Protein AF-A0A7V9EKB0-F1 (afdb_monomer)

Solvent-accessible surface area (backbone atoms only — not comparable to full-atom values): 8886 Å² total; per-residue (Å²): 136,85,85,82,80,80,79,81,80,83,74,38,30,23,26,27,45,39,36,63,69,82,87,76,90,80,77,67,50,48,50,36,41,28,45,65,78,91,72,78,98,65,95,72,82,85,74,74,100,63,87,71,88,62,82,88,76,78,48,73,40,14,54,49,35,38,51,52,52,34,52,56,31,48,76,70,77,28,60,67,48,61,86,46,71,65,58,33,50,54,21,41,53,50,14,50,51,33,47,70,70,65,83,60,72,71,80,67,94,57,50,77,78,76,52,81,96,64,98,35,64,46,65,52,58,40,60,47,94,44,46,71,61,43,50,51,54,58,72,70,49,131

Sequence (142 aa)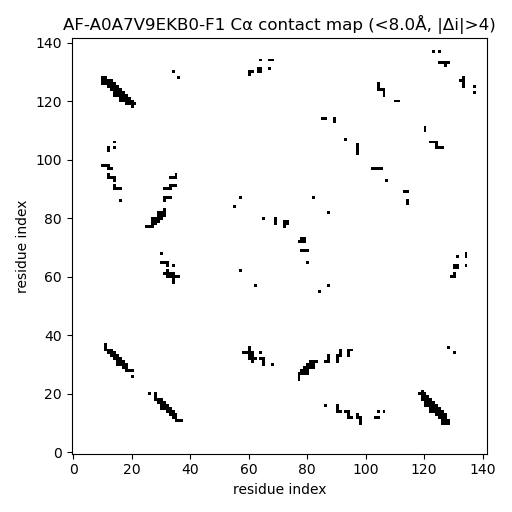:
MPPNRALAR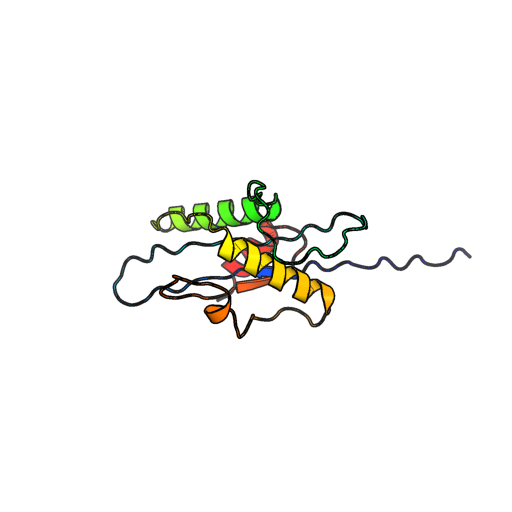TSLAASLVIALGGSGAVSLASVAPAASVGQALGDQRVAPAGRSRGKWHWNTGERCMMRLINRQRARRGLKRLRWDRQLSFVGRKHAKAMAATGRGIWHDPYLYRRVTNWKRIGQNTGAGARCHKLFWTFWRSP

Structure (mmCIF, N/CA/C/O backbone):
data_AF-A0A7V9EKB0-F1
#
_entry.id   AF-A0A7V9EKB0-F1
#
loop_
_atom_site.group_PDB
_atom_site.id
_atom_site.type_symbol
_atom_site.label_atom_id
_atom_site.label_alt_id
_atom_site.label_comp_id
_atom_site.label_asym_id
_atom_site.label_entity_id
_atom_site.label_seq_id
_atom_site.pdbx_PDB_ins_code
_atom_site.Cartn_x
_atom_site.Cartn_y
_atom_site.Cartn_z
_atom_site.occupancy
_atom_site.B_iso_or_equiv
_atom_site.auth_seq_id
_atom_site.auth_comp_id
_atom_site.auth_asym_id
_atom_site.auth_atom_id
_atom_site.pdbx_PDB_model_num
ATOM 1 N N . MET A 1 1 ? 15.567 -14.530 -43.177 1.00 40.78 1 MET A N 1
ATOM 2 C CA . MET A 1 1 ? 15.748 -14.487 -41.708 1.00 40.78 1 MET A CA 1
ATOM 3 C C . MET A 1 1 ? 15.104 -13.214 -41.165 1.00 40.78 1 MET A C 1
ATOM 5 O O . MET A 1 1 ? 15.621 -12.146 -41.464 1.00 40.78 1 MET A O 1
ATOM 9 N N . PRO A 1 2 ? 13.970 -13.268 -40.448 1.00 39.88 2 PRO A N 1
ATOM 10 C CA . PRO A 1 2 ? 13.445 -12.095 -39.749 1.00 39.88 2 PRO A CA 1
ATOM 11 C C . PRO A 1 2 ? 14.095 -11.945 -38.355 1.00 39.88 2 PRO A C 1
ATOM 13 O O . PRO A 1 2 ? 14.385 -12.958 -37.715 1.00 39.88 2 PRO A O 1
ATOM 16 N N . PRO A 1 3 ? 14.327 -10.715 -37.855 1.00 47.62 3 PRO A N 1
ATOM 17 C CA . PRO A 1 3 ? 14.912 -10.506 -36.536 1.00 47.62 3 PRO A CA 1
ATOM 18 C C . PRO A 1 3 ? 13.904 -10.755 -35.403 1.00 47.62 3 PRO A C 1
ATOM 20 O O . PRO A 1 3 ? 12.748 -10.323 -35.440 1.00 47.62 3 PRO A O 1
ATOM 23 N N . ASN A 1 4 ? 14.392 -11.439 -34.368 1.00 42.53 4 ASN A N 1
ATOM 24 C CA . ASN A 1 4 ? 13.692 -11.765 -33.130 1.00 42.53 4 ASN A CA 1
ATOM 25 C C . ASN A 1 4 ? 13.251 -10.500 -32.374 1.00 42.53 4 ASN A C 1
ATOM 27 O O . ASN A 1 4 ? 14.077 -9.720 -31.902 1.00 42.53 4 ASN A O 1
ATOM 31 N N . ARG A 1 5 ? 11.938 -10.329 -32.184 1.00 39.91 5 ARG A N 1
ATOM 32 C CA . ARG A 1 5 ? 11.382 -9.359 -31.232 1.00 39.91 5 ARG A CA 1
ATOM 33 C C . ARG A 1 5 ? 11.465 -9.940 -29.821 1.00 39.91 5 ARG A C 1
ATOM 35 O O . ARG A 1 5 ? 10.689 -10.822 -29.460 1.00 39.91 5 ARG A O 1
ATOM 42 N N . ALA A 1 6 ? 12.394 -9.429 -29.017 1.00 37.41 6 ALA A N 1
ATOM 43 C CA . ALA A 1 6 ? 12.435 -9.686 -27.584 1.00 37.41 6 ALA A CA 1
ATOM 44 C C . ALA A 1 6 ? 11.168 -9.114 -26.919 1.00 37.41 6 ALA A C 1
ATOM 46 O O . ALA A 1 6 ? 10.956 -7.903 -26.869 1.00 37.41 6 ALA A O 1
ATOM 47 N N . LEU A 1 7 ? 10.303 -9.995 -26.412 1.00 38.91 7 LEU A N 1
ATOM 48 C CA . LEU A 1 7 ? 9.164 -9.620 -25.578 1.00 38.91 7 LEU A CA 1
ATOM 49 C C . LEU A 1 7 ? 9.686 -9.166 -24.209 1.00 38.91 7 LEU A C 1
ATOM 51 O O . LEU A 1 7 ? 9.972 -9.986 -23.336 1.00 38.91 7 LEU A O 1
ATOM 55 N N . ALA A 1 8 ? 9.797 -7.852 -24.015 1.00 34.62 8 ALA A N 1
ATOM 56 C CA . ALA A 1 8 ? 10.035 -7.255 -22.708 1.00 34.62 8 ALA A CA 1
ATOM 57 C C . ALA A 1 8 ? 8.861 -7.596 -21.771 1.00 34.62 8 ALA A C 1
ATOM 59 O O . ALA A 1 8 ? 7.774 -7.024 -21.854 1.00 34.62 8 ALA A O 1
ATOM 60 N N . ARG A 1 9 ? 9.068 -8.573 -20.883 1.00 37.00 9 ARG A N 1
ATOM 61 C CA . ARG A 1 9 ? 8.124 -8.927 -19.818 1.00 37.00 9 ARG A CA 1
ATOM 62 C C . ARG A 1 9 ? 8.151 -7.828 -18.758 1.00 37.00 9 ARG A C 1
ATOM 64 O O . ARG A 1 9 ? 9.016 -7.805 -17.888 1.00 37.00 9 ARG A O 1
ATOM 71 N N . THR A 1 10 ? 7.197 -6.908 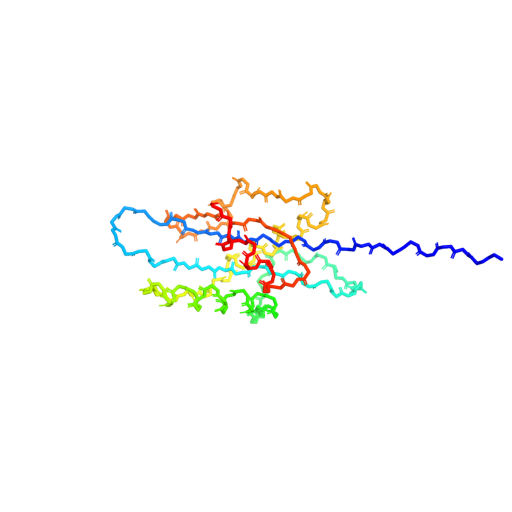-18.834 1.00 36.66 10 THR A N 1
ATOM 72 C CA . THR A 1 10 ? 6.973 -5.875 -17.822 1.00 36.66 10 THR A CA 1
ATOM 73 C C . THR A 1 10 ? 6.395 -6.505 -16.553 1.00 36.66 10 THR A C 1
ATOM 75 O O . THR A 1 10 ? 5.209 -6.819 -16.448 1.00 36.66 10 THR A O 1
ATOM 78 N N . SER A 1 11 ? 7.262 -6.729 -15.569 1.00 35.56 11 SER A N 1
ATOM 79 C CA . SER A 1 11 ? 6.883 -7.222 -14.245 1.00 35.56 11 SER A CA 1
ATOM 80 C C . SER A 1 11 ? 6.310 -6.080 -13.398 1.00 35.56 11 SER A C 1
ATOM 82 O O . SER A 1 11 ? 6.968 -5.070 -13.163 1.00 35.56 11 SER A O 1
ATOM 84 N N . LEU A 1 12 ? 5.063 -6.232 -12.942 1.00 40.97 12 LEU A N 1
ATOM 85 C CA . LEU A 1 12 ? 4.344 -5.240 -12.136 1.00 40.97 12 LEU A CA 1
ATOM 86 C C . LEU A 1 12 ? 4.605 -5.445 -10.643 1.00 40.97 12 LEU A C 1
ATOM 88 O O . LEU A 1 12 ? 4.173 -6.445 -10.074 1.00 40.97 12 LEU A O 1
ATOM 92 N N . ALA A 1 13 ? 5.243 -4.467 -10.006 1.00 33.00 13 ALA A N 1
ATOM 93 C CA . ALA A 1 13 ? 5.448 -4.404 -8.566 1.00 33.00 13 ALA A CA 1
ATOM 94 C C . ALA A 1 13 ? 4.208 -3.804 -7.860 1.00 33.00 13 ALA A C 1
ATOM 96 O O . ALA A 1 13 ? 3.652 -2.794 -8.294 1.00 33.00 13 ALA A O 1
ATOM 97 N N . ALA A 1 14 ? 3.743 -4.435 -6.785 1.00 34.50 14 ALA A N 1
ATOM 98 C CA . ALA A 1 14 ? 2.536 -4.102 -6.032 1.00 34.50 14 ALA A CA 1
ATOM 99 C C . ALA A 1 14 ? 2.799 -4.148 -4.515 1.00 34.50 14 ALA A C 1
ATOM 101 O O . ALA A 1 14 ? 2.735 -5.198 -3.876 1.00 34.50 14 ALA A O 1
ATOM 102 N N . SER A 1 15 ? 3.079 -2.995 -3.913 1.00 27.84 15 SER A N 1
ATOM 103 C CA . SER A 1 15 ? 3.252 -2.877 -2.463 1.00 27.84 15 SER A CA 1
ATOM 104 C C . SER A 1 15 ? 1.909 -2.714 -1.751 1.00 27.84 15 SER A C 1
ATOM 106 O O . SER A 1 15 ? 1.169 -1.775 -2.022 1.00 27.84 15 SER A O 1
ATOM 108 N N . LEU A 1 16 ? 1.598 -3.571 -0.790 1.00 35.75 16 LEU A N 1
ATOM 109 C CA . LEU A 1 16 ? 0.474 -3.440 0.136 1.00 35.75 16 LEU A CA 1
ATOM 110 C C . LEU A 1 16 ? 1.031 -2.974 1.496 1.00 35.75 16 LEU A C 1
ATOM 112 O O . LEU A 1 16 ? 2.014 -3.492 1.984 1.00 35.75 16 LEU A O 1
ATOM 116 N N . VAL A 1 17 ? 0.446 -1.953 2.113 1.00 33.44 17 VAL A N 1
ATOM 117 C CA . VAL A 1 17 ? 0.805 -1.455 3.453 1.00 33.44 17 VAL A CA 1
ATOM 118 C C . VAL A 1 17 ? -0.230 -2.007 4.447 1.00 33.44 17 VAL A C 1
ATOM 120 O O . VAL A 1 17 ? -1.405 -1.669 4.345 1.00 33.44 17 VAL A O 1
ATOM 123 N N . ILE A 1 18 ? 0.167 -2.921 5.338 1.00 32.88 18 ILE A N 1
ATOM 124 C CA . ILE A 1 18 ? -0.634 -3.422 6.468 1.00 32.88 18 ILE A CA 1
ATOM 125 C C . ILE A 1 18 ? -0.568 -2.412 7.619 1.00 32.88 18 ILE A C 1
ATOM 127 O O . ILE A 1 18 ? 0.061 -1.379 7.510 1.00 32.88 18 ILE A O 1
ATOM 131 N N . ALA A 1 19 ? -1.307 -2.585 8.699 1.00 32.97 19 ALA A N 1
ATOM 132 C CA . ALA A 1 19 ? -1.183 -1.724 9.856 1.00 32.97 19 ALA A CA 1
ATOM 133 C C . ALA A 1 19 ? -1.531 -2.485 11.118 1.00 32.97 19 ALA A C 1
ATOM 135 O O . ALA A 1 19 ? -2.703 -2.769 11.346 1.00 32.97 19 ALA A O 1
ATOM 136 N N . LEU A 1 20 ? -0.533 -2.901 11.900 1.00 31.47 20 LEU A N 1
ATOM 137 C CA . LEU A 1 20 ? -0.774 -3.762 13.056 1.00 31.47 20 LEU A CA 1
ATOM 138 C C . LEU A 1 20 ? -0.976 -2.916 14.297 1.00 31.47 20 LEU A C 1
ATOM 140 O O . LEU A 1 20 ? 0.035 -2.650 14.903 1.00 31.47 20 LEU A O 1
ATOM 144 N N . GLY A 1 21 ? -2.224 -2.535 14.647 1.00 27.55 21 GLY A N 1
ATOM 145 C CA . GLY A 1 21 ? -2.771 -1.881 15.882 1.00 27.55 21 GLY A CA 1
ATOM 146 C C . GLY A 1 21 ? -2.750 -2.776 17.140 1.00 27.55 21 GLY A C 1
ATOM 147 O O . GLY A 1 21 ? -3.015 -3.956 16.973 1.00 27.55 21 GLY A O 1
ATOM 148 N N . GLY A 1 22 ? -2.332 -2.314 18.333 1.00 35.44 22 GLY A N 1
ATOM 149 C CA . GLY A 1 22 ? -1.764 -3.160 19.402 1.00 35.44 22 GLY A CA 1
ATOM 150 C C . GLY A 1 22 ? -2.426 -3.032 20.756 1.00 35.44 22 GLY A C 1
ATOM 151 O O . GLY A 1 22 ? -2.812 -1.932 21.131 1.00 35.44 22 GLY A O 1
ATOM 152 N N . SER A 1 23 ? -2.444 -4.188 21.428 1.00 46.28 23 SER A N 1
ATOM 153 C CA . SER A 1 23 ? -2.836 -4.502 22.807 1.00 46.28 23 SER A CA 1
ATOM 154 C C . SER A 1 23 ? -4.341 -4.461 23.097 1.00 46.28 23 SER A C 1
ATOM 156 O O . SER A 1 23 ? -4.960 -3.405 23.124 1.00 46.28 23 SER A O 1
ATOM 158 N N . GLY A 1 24 ? -4.909 -5.652 23.328 1.00 33.12 24 GLY A N 1
ATOM 159 C CA . GLY A 1 24 ? -6.321 -5.891 23.645 1.00 33.12 24 GLY A CA 1
ATOM 160 C C . GLY A 1 24 ? -7.105 -6.429 22.448 1.00 33.12 24 GLY A C 1
ATOM 161 O O . GLY A 1 24 ? -7.157 -5.797 21.398 1.00 33.12 24 GLY A O 1
ATOM 162 N N . ALA A 1 25 ? -7.660 -7.632 22.582 1.00 42.50 25 ALA A N 1
ATOM 163 C CA . ALA A 1 25 ? -8.359 -8.370 21.534 1.00 42.50 25 ALA A CA 1
ATOM 164 C C . ALA A 1 25 ? -9.453 -7.550 20.808 1.00 42.50 25 ALA A C 1
ATOM 166 O O . ALA A 1 25 ? -10.066 -6.656 21.380 1.00 42.50 25 ALA A O 1
ATOM 167 N N . VAL A 1 26 ? -9.722 -7.937 19.551 1.00 33.94 26 VAL A N 1
ATOM 168 C CA . VAL A 1 26 ? -10.665 -7.354 18.561 1.00 33.94 26 VAL A CA 1
ATOM 169 C C . VAL A 1 26 ? -9.991 -6.395 17.561 1.00 33.94 26 VAL A C 1
ATOM 171 O O . VAL A 1 26 ? -10.186 -5.181 17.532 1.00 33.94 26 VAL A O 1
ATOM 174 N N . SER A 1 27 ? -9.198 -6.975 16.651 1.00 28.83 27 SER A N 1
ATOM 175 C CA . SER A 1 27 ? -8.495 -6.247 15.587 1.00 28.83 27 SER A CA 1
ATOM 176 C C . SER A 1 27 ? -9.402 -5.856 14.411 1.00 28.83 27 SER A C 1
ATOM 178 O O . SER A 1 27 ? -9.598 -6.581 13.422 1.00 28.83 27 SER A O 1
ATOM 180 N N . LEU A 1 28 ? -9.879 -4.617 14.452 1.00 32.88 28 LEU A N 1
ATOM 181 C CA . LEU A 1 28 ? -10.360 -3.899 13.277 1.00 32.88 28 LEU A CA 1
ATOM 182 C C . LEU A 1 28 ? -9.140 -3.393 12.491 1.00 32.88 28 LEU A C 1
ATOM 184 O O . LEU A 1 28 ? -8.710 -2.260 12.668 1.00 32.88 28 LEU A O 1
ATOM 188 N N . ALA A 1 29 ? -8.532 -4.235 11.646 1.00 32.03 29 ALA A N 1
ATOM 189 C CA . ALA A 1 29 ? -7.539 -3.745 10.684 1.00 32.03 29 ALA A CA 1
ATOM 190 C C . ALA A 1 29 ? -8.213 -2.757 9.715 1.00 32.03 29 ALA A C 1
ATOM 192 O O . ALA A 1 29 ? -9.419 -2.571 9.783 1.00 32.03 29 ALA A O 1
ATOM 193 N N . SER A 1 30 ? -7.462 -2.117 8.825 1.00 31.00 30 SER A N 1
ATOM 194 C CA . SER A 1 30 ? -7.915 -1.471 7.584 1.00 31.00 30 SER A CA 1
ATOM 195 C C . SER A 1 30 ? -6.819 -1.678 6.536 1.00 31.00 30 SER A C 1
ATOM 197 O O . SER A 1 30 ? -5.653 -1.707 6.905 1.00 31.00 30 SER A O 1
ATOM 199 N N . VAL A 1 31 ? -7.159 -1.947 5.271 1.00 35.00 31 VAL A N 1
ATOM 200 C CA . VAL A 1 31 ? -6.209 -2.333 4.218 1.00 35.00 31 VAL A CA 1
ATOM 201 C C . VAL A 1 31 ? -6.488 -1.453 3.026 1.00 35.00 31 VAL A C 1
ATOM 203 O O . VAL A 1 31 ? -7.585 -1.461 2.477 1.00 35.00 31 VAL A O 1
ATOM 206 N N . ALA A 1 32 ? -5.465 -0.715 2.625 1.00 31.69 32 ALA A N 1
ATOM 207 C CA . ALA A 1 32 ? -5.421 -0.049 1.346 1.00 31.69 32 ALA A CA 1
ATOM 208 C C . ALA A 1 32 ? -4.672 -0.962 0.366 1.00 31.69 32 ALA A C 1
ATOM 210 O O . ALA A 1 32 ? -3.518 -1.318 0.606 1.00 31.69 32 ALA A O 1
ATOM 211 N N . PRO A 1 33 ? -5.291 -1.372 -0.736 1.00 31.14 33 PRO A N 1
ATOM 212 C CA . PRO A 1 33 ? -4.566 -2.000 -1.820 1.00 31.14 33 PRO A CA 1
ATOM 213 C C . PRO A 1 33 ? -3.950 -0.956 -2.748 1.00 31.14 33 PRO A C 1
ATOM 215 O O . PRO A 1 33 ? -4.622 0.006 -3.111 1.00 31.14 33 PRO A O 1
ATOM 218 N N . ALA A 1 34 ? -2.709 -1.192 -3.175 1.00 39.31 34 ALA A N 1
ATOM 219 C CA . ALA A 1 34 ? -2.099 -0.550 -4.333 1.00 39.31 34 ALA A CA 1
ATOM 220 C C . ALA A 1 34 ? -1.824 -1.637 -5.383 1.00 39.31 34 ALA A C 1
ATOM 222 O O . ALA A 1 34 ? -1.057 -2.568 -5.149 1.00 39.31 34 ALA A O 1
ATOM 223 N N . ALA A 1 35 ? -2.490 -1.553 -6.530 1.00 33.44 35 ALA A N 1
ATOM 224 C CA . ALA A 1 35 ? -2.198 -2.372 -7.699 1.00 33.44 35 ALA A CA 1
ATOM 225 C C . ALA A 1 35 ? -1.963 -1.417 -8.864 1.00 33.44 35 ALA A C 1
ATOM 227 O O . ALA A 1 35 ? -2.834 -0.610 -9.176 1.00 33.44 35 ALA A O 1
ATOM 228 N N . SER A 1 36 ? -0.799 -1.482 -9.492 1.00 39.00 36 SER A N 1
ATOM 229 C CA . SER A 1 36 ? -0.513 -0.728 -10.712 1.00 39.00 36 SER A CA 1
ATOM 230 C C . SER A 1 36 ? -0.807 -1.644 -11.897 1.00 39.00 36 SER A C 1
ATOM 232 O O . SER A 1 36 ? -0.198 -2.700 -12.002 1.00 39.00 36 SER A O 1
ATOM 234 N N . VAL A 1 37 ? -1.742 -1.270 -12.771 1.00 35.12 37 VAL A N 1
ATOM 235 C CA . VAL A 1 37 ? -1.840 -1.822 -14.132 1.00 35.12 37 VAL A CA 1
ATOM 236 C C . VAL A 1 37 ? -1.144 -0.809 -15.033 1.00 35.12 37 VAL A C 1
ATOM 238 O O . VAL A 1 37 ? -1.513 0.364 -15.012 1.00 35.12 37 VAL A O 1
ATOM 241 N N . GLY A 1 38 ? -0.109 -1.229 -15.760 1.00 31.72 38 GLY A N 1
ATOM 242 C CA . GLY A 1 38 ? 0.565 -0.374 -16.734 1.00 31.72 38 GLY A CA 1
ATOM 243 C C . GLY A 1 38 ? -0.355 -0.101 -17.922 1.00 31.72 38 GLY A C 1
ATOM 244 O O . GLY A 1 38 ? -0.738 -1.033 -18.622 1.00 31.72 38 GLY A O 1
ATOM 245 N N . GLN A 1 39 ? -0.712 1.164 -18.135 1.00 35.78 39 GLN A N 1
ATOM 246 C CA . GLN A 1 39 ? -1.181 1.667 -19.425 1.00 35.78 39 GLN A CA 1
ATOM 247 C C . GLN A 1 39 ? -0.084 2.536 -20.042 1.00 35.78 39 GLN A C 1
ATOM 249 O O . GLN A 1 39 ? 0.748 3.096 -19.329 1.00 35.78 39 GLN A O 1
ATOM 254 N N . ALA A 1 40 ? -0.081 2.537 -21.371 1.00 34.34 40 ALA A N 1
ATOM 255 C CA . ALA A 1 40 ? 0.941 3.027 -22.278 1.00 34.34 40 ALA A CA 1
ATOM 256 C C . ALA A 1 40 ? 1.473 4.440 -21.984 1.00 34.34 40 ALA A C 1
ATOM 258 O O . ALA A 1 40 ? 0.799 5.283 -21.398 1.00 34.34 40 ALA A O 1
ATOM 259 N N . LEU A 1 41 ? 2.706 4.645 -22.453 1.00 39.22 41 LEU A N 1
ATOM 260 C CA . LEU A 1 41 ? 3.455 5.895 -22.528 1.00 39.22 41 LEU A CA 1
ATOM 261 C C . LEU A 1 41 ? 2.558 7.051 -22.995 1.00 39.22 41 LEU A C 1
ATOM 263 O O . LEU A 1 41 ? 2.252 7.182 -24.174 1.00 39.22 41 LEU A O 1
ATOM 267 N N . GLY A 1 42 ? 2.147 7.876 -22.041 1.00 33.44 42 GLY A N 1
ATOM 268 C CA . GLY A 1 42 ? 1.534 9.172 -22.264 1.00 33.44 42 GLY A CA 1
ATOM 269 C C . GLY A 1 42 ? 2.221 10.159 -21.337 1.00 33.44 42 GLY A C 1
ATOM 270 O O . GLY A 1 42 ? 2.174 10.003 -20.118 1.00 33.44 42 GLY A O 1
ATOM 271 N N . ASP A 1 43 ? 2.913 11.107 -21.953 1.00 35.16 43 ASP A N 1
ATOM 272 C CA . ASP A 1 43 ? 3.614 12.247 -21.378 1.00 35.16 43 ASP A CA 1
ATOM 273 C C . ASP A 1 43 ? 2.891 12.833 -20.144 1.00 35.16 43 ASP A C 1
ATOM 275 O O . ASP A 1 43 ? 1.821 13.432 -20.250 1.00 35.16 43 ASP A O 1
ATOM 279 N N . GLN A 1 44 ? 3.441 12.627 -18.942 1.00 37.91 44 GLN A N 1
ATOM 280 C CA . GLN A 1 44 ? 2.970 13.298 -17.728 1.00 37.91 44 GLN A CA 1
ATOM 281 C C . GLN A 1 44 ? 4.152 13.895 -16.977 1.00 37.91 44 GLN A C 1
ATOM 283 O O . GLN A 1 44 ? 4.799 13.251 -16.148 1.00 37.91 44 GLN A O 1
ATOM 288 N N . ARG A 1 45 ? 4.391 15.175 -17.278 1.00 35.06 45 ARG A N 1
ATOM 289 C CA . ARG A 1 45 ? 5.223 16.097 -16.502 1.00 35.06 45 ARG A CA 1
ATOM 290 C C . ARG A 1 45 ? 4.904 15.969 -15.011 1.00 35.06 45 ARG A C 1
ATOM 292 O O . ARG A 1 45 ? 3.750 16.033 -14.585 1.00 35.06 45 ARG A O 1
ATOM 299 N N . VAL A 1 46 ? 5.954 15.794 -14.217 1.00 42.97 46 VAL A N 1
ATOM 300 C CA . VAL A 1 46 ? 5.897 15.704 -12.757 1.00 42.97 46 VAL A CA 1
ATOM 301 C C . VAL A 1 46 ? 5.508 17.072 -12.195 1.00 42.97 46 VAL A C 1
ATOM 303 O O . VAL A 1 46 ? 6.337 17.972 -12.113 1.00 42.97 46 VAL A O 1
ATOM 306 N N . ALA A 1 47 ? 4.244 17.240 -11.806 1.00 36.81 47 ALA A N 1
ATOM 307 C CA . ALA A 1 47 ? 3.820 18.402 -11.030 1.00 36.81 47 ALA A CA 1
ATOM 308 C C . ALA A 1 47 ? 4.218 18.226 -9.547 1.00 36.81 47 ALA A C 1
ATOM 310 O O . ALA A 1 47 ? 4.080 17.118 -9.007 1.00 36.81 47 ALA A O 1
ATOM 311 N N . PRO A 1 48 ? 4.691 19.289 -8.866 1.00 38.94 48 PRO A N 1
ATOM 312 C CA . PRO A 1 48 ? 4.997 19.248 -7.439 1.00 38.94 48 PRO A CA 1
ATOM 313 C C . PRO A 1 48 ? 3.715 19.021 -6.627 1.00 38.94 48 PRO A C 1
ATOM 315 O O . PRO A 1 48 ? 2.608 19.140 -7.149 1.00 38.94 48 PRO A O 1
ATOM 318 N N . ALA A 1 49 ? 3.865 18.667 -5.347 1.00 50.03 49 ALA A N 1
ATOM 319 C CA . ALA A 1 49 ? 2.792 18.320 -4.411 1.00 50.03 49 ALA A CA 1
ATOM 320 C C . ALA A 1 49 ? 1.843 19.503 -4.094 1.00 50.03 49 ALA A C 1
ATOM 322 O O . ALA A 1 49 ? 1.741 19.966 -2.964 1.00 50.03 49 ALA A O 1
ATOM 323 N N . GLY A 1 50 ? 1.134 19.995 -5.106 1.00 36.53 50 GLY A N 1
ATOM 324 C CA . GLY A 1 50 ? 0.026 20.927 -5.013 1.00 36.53 50 GLY A CA 1
ATOM 325 C C . GLY A 1 50 ? -1.283 20.159 -4.874 1.00 36.53 50 GLY A C 1
ATOM 326 O O . GLY A 1 50 ? -1.486 19.104 -5.476 1.00 36.53 50 GLY A O 1
ATOM 327 N N . ARG A 1 51 ? -2.176 20.682 -4.036 1.00 45.91 51 ARG A N 1
ATOM 328 C CA . ARG A 1 51 ? -3.495 20.125 -3.719 1.00 45.91 51 ARG A CA 1
ATOM 329 C C . ARG A 1 51 ? -4.317 19.919 -4.995 1.00 45.91 51 ARG A C 1
ATOM 331 O O . ARG A 1 51 ? -5.046 20.809 -5.418 1.00 45.91 51 ARG A O 1
ATOM 338 N N . SER A 1 52 ? -4.263 18.725 -5.579 1.00 44.09 52 SER A N 1
ATOM 339 C CA . SER A 1 52 ? -5.276 18.322 -6.550 1.00 44.09 52 SER A CA 1
ATOM 340 C C . SER A 1 52 ? -6.613 18.234 -5.811 1.00 44.09 52 SER A C 1
ATOM 342 O O . SER A 1 52 ? -6.817 17.348 -4.975 1.00 44.09 52 SER A O 1
ATOM 344 N N . ARG A 1 53 ? -7.504 19.188 -6.111 1.00 48.31 53 ARG A N 1
ATOM 345 C CA . ARG A 1 53 ? -8.933 19.202 -5.750 1.00 48.31 53 ARG A CA 1
ATOM 346 C C . ARG A 1 53 ? -9.735 18.114 -6.493 1.00 48.31 53 ARG A C 1
ATOM 348 O O . ARG A 1 53 ? -10.955 18.074 -6.384 1.00 48.31 53 ARG A O 1
ATOM 355 N N . GLY A 1 54 ? -9.074 17.226 -7.241 1.00 59.16 54 GLY A N 1
ATOM 356 C CA . GLY A 1 54 ? -9.702 16.076 -7.883 1.00 59.16 54 GLY A CA 1
ATOM 357 C C . GLY A 1 54 ? -10.105 15.004 -6.867 1.00 59.16 54 GLY A C 1
ATOM 358 O O . GLY A 1 54 ? -9.380 14.726 -5.906 1.00 59.16 54 GLY A O 1
ATOM 359 N N . LYS A 1 55 ? -11.266 14.377 -7.088 1.00 79.00 55 LYS A N 1
ATOM 360 C CA . LYS A 1 55 ? -11.708 13.209 -6.314 1.00 79.00 55 LYS A CA 1
ATOM 361 C C . LYS A 1 55 ? -10.620 12.130 -6.394 1.00 79.00 55 LYS A C 1
ATOM 363 O O . LYS A 1 55 ? -10.073 11.851 -7.457 1.00 79.00 55 LYS A O 1
ATOM 368 N N . TRP A 1 56 ? -10.259 11.531 -5.260 1.00 88.25 56 TRP A N 1
ATOM 369 C CA . TRP A 1 56 ? -9.309 10.423 -5.271 1.00 88.25 56 TRP A CA 1
ATOM 370 C C . TRP A 1 56 ? -9.974 9.190 -5.884 1.00 88.25 56 TRP A C 1
ATOM 372 O O . TRP A 1 56 ? -10.974 8.696 -5.365 1.00 88.25 56 TRP A O 1
ATOM 382 N N . HIS A 1 57 ? -9.406 8.678 -6.973 1.00 91.44 57 HIS A N 1
ATOM 383 C CA . HIS A 1 57 ? -9.921 7.498 -7.657 1.00 91.44 57 HIS A CA 1
ATOM 384 C C . HIS A 1 57 ? -9.026 6.296 -7.388 1.00 91.44 57 HIS A C 1
ATOM 386 O O . HIS A 1 57 ? -7.869 6.284 -7.807 1.00 91.44 57 HIS A O 1
ATOM 392 N N . TRP A 1 58 ? -9.567 5.266 -6.735 1.00 92.94 58 TRP A N 1
ATOM 393 C CA . TRP A 1 58 ? -8.925 3.952 -6.648 1.00 92.94 58 TRP A CA 1
ATOM 394 C C . TRP A 1 58 ? -9.078 3.202 -7.960 1.00 92.94 58 TRP A C 1
ATOM 396 O O . TRP A 1 58 ? -10.180 3.176 -8.501 1.00 92.94 58 TRP A O 1
ATOM 406 N N . ASN A 1 59 ? -8.017 2.585 -8.474 1.00 90.94 59 ASN A N 1
ATOM 407 C CA . ASN A 1 59 ? -8.075 1.878 -9.756 1.00 90.94 59 ASN A CA 1
ATOM 408 C C . ASN A 1 59 ? -8.705 0.475 -9.621 1.00 90.94 59 ASN A C 1
ATOM 410 O O . ASN A 1 59 ? -9.061 0.026 -8.530 1.00 90.94 59 ASN A O 1
ATOM 414 N N . THR A 1 60 ? -8.886 -0.224 -10.741 1.00 92.25 60 THR A N 1
ATOM 415 C CA . THR A 1 60 ? -9.527 -1.551 -10.782 1.00 92.25 60 THR A CA 1
ATOM 416 C C . THR A 1 60 ? -8.804 -2.596 -9.931 1.00 92.25 60 THR A C 1
ATOM 418 O O . THR A 1 60 ? -9.461 -3.349 -9.208 1.00 92.25 60 THR A O 1
ATOM 421 N N . GLY A 1 61 ? -7.472 -2.634 -9.971 1.00 92.19 61 GLY A N 1
ATOM 422 C CA . GLY A 1 61 ? -6.681 -3.586 -9.195 1.00 92.19 61 GLY A CA 1
ATOM 423 C C . GLY A 1 61 ? -6.744 -3.305 -7.692 1.00 92.19 61 GLY A C 1
ATOM 424 O O . GLY A 1 61 ? -6.876 -4.235 -6.896 1.00 92.19 61 GLY A O 1
ATOM 425 N N . GLU A 1 62 ? -6.749 -2.029 -7.307 1.00 94.31 62 GLU A N 1
ATOM 426 C CA . GLU A 1 62 ? -6.958 -1.611 -5.923 1.00 94.31 62 GLU A CA 1
ATOM 427 C C . GLU A 1 62 ? -8.346 -2.048 -5.449 1.00 94.31 62 GLU A C 1
ATOM 429 O O . GLU A 1 62 ? -8.478 -2.816 -4.499 1.00 94.31 62 GLU A O 1
ATOM 434 N N . ARG A 1 63 ? -9.412 -1.669 -6.160 1.00 96.50 63 ARG A N 1
ATOM 435 C CA . ARG A 1 63 ? -10.782 -2.079 -5.802 1.00 96.50 63 ARG A CA 1
ATOM 436 C C . ARG A 1 63 ? -10.925 -3.599 -5.686 1.00 96.50 63 ARG A C 1
ATOM 438 O O . ARG A 1 63 ? -11.561 -4.081 -4.747 1.00 96.50 63 ARG A O 1
ATOM 445 N N . CYS A 1 64 ? -10.298 -4.349 -6.591 1.00 96.31 64 CYS A N 1
ATOM 446 C CA . CYS A 1 64 ? -10.264 -5.808 -6.551 1.00 96.31 64 CYS A CA 1
ATOM 447 C C . CYS A 1 64 ? -9.637 -6.340 -5.253 1.00 96.31 64 CYS A C 1
ATOM 449 O O . CYS A 1 64 ? -10.262 -7.139 -4.554 1.00 96.31 64 CYS A O 1
ATOM 451 N N . MET A 1 65 ? -8.439 -5.874 -4.901 1.00 96.38 65 MET A N 1
ATOM 452 C CA . MET A 1 65 ? -7.747 -6.304 -3.687 1.00 96.38 65 MET A CA 1
ATOM 453 C C . MET A 1 65 ? -8.536 -5.939 -2.417 1.00 96.38 65 MET A C 1
ATOM 455 O O . MET A 1 65 ? -8.747 -6.809 -1.575 1.00 96.38 65 MET A O 1
ATOM 459 N N . MET A 1 66 ? -9.060 -4.710 -2.293 1.00 96.75 66 MET A N 1
ATOM 460 C CA . MET A 1 66 ? -9.844 -4.284 -1.115 1.00 96.75 66 MET A CA 1
ATOM 461 C C . MET A 1 66 ? -11.081 -5.162 -0.947 1.00 96.75 66 MET A C 1
ATOM 463 O O . MET A 1 66 ? -11.421 -5.564 0.165 1.00 96.75 66 MET A O 1
ATOM 467 N N . ARG A 1 67 ? -11.756 -5.490 -2.057 1.00 97.94 67 ARG A N 1
ATOM 468 C CA . ARG A 1 67 ? -12.915 -6.386 -2.056 1.00 97.94 67 ARG A CA 1
ATOM 469 C C . ARG A 1 67 ? -12.552 -7.772 -1.525 1.00 97.94 67 ARG A C 1
ATOM 471 O O . ARG A 1 67 ? -13.293 -8.295 -0.696 1.00 97.94 67 ARG A O 1
ATOM 478 N N . LEU A 1 68 ? -11.448 -8.359 -1.989 1.00 97.62 68 LEU A N 1
ATOM 479 C CA . LEU A 1 68 ? -11.003 -9.694 -1.567 1.00 97.62 68 LEU A CA 1
ATOM 480 C C . LEU A 1 68 ? -10.593 -9.717 -0.094 1.00 97.62 68 LEU A C 1
ATOM 482 O O . LEU A 1 68 ? -11.050 -10.575 0.659 1.00 97.62 68 LEU A O 1
ATOM 486 N N . ILE A 1 69 ? -9.826 -8.718 0.335 1.00 96.88 69 ILE A N 1
ATOM 487 C CA . ILE A 1 69 ? -9.414 -8.559 1.728 1.00 96.88 69 ILE A CA 1
ATOM 488 C C . ILE A 1 69 ? -10.633 -8.412 2.638 1.00 96.88 69 ILE A C 1
ATOM 490 O O . ILE A 1 69 ? -10.772 -9.146 3.613 1.00 96.88 69 ILE A O 1
ATOM 494 N N . ASN A 1 70 ? -11.557 -7.509 2.303 1.00 98.12 70 ASN A N 1
ATOM 495 C CA . ASN A 1 70 ? -12.767 -7.300 3.092 1.00 98.12 70 ASN A CA 1
ATOM 496 C C . ASN A 1 70 ? -13.682 -8.519 3.121 1.00 98.12 70 ASN A C 1
ATOM 498 O O . ASN A 1 70 ? -14.282 -8.798 4.157 1.00 98.12 70 ASN A O 1
ATOM 502 N N . ARG A 1 71 ? -13.786 -9.254 2.009 1.00 98.19 71 ARG A N 1
ATOM 503 C CA . ARG A 1 71 ? -14.523 -10.521 1.958 1.00 98.19 71 ARG A CA 1
ATOM 504 C C . ARG A 1 71 ? -13.928 -11.521 2.940 1.00 98.19 71 ARG A C 1
ATOM 506 O O . ARG A 1 71 ? -14.662 -12.142 3.700 1.00 98.19 71 ARG A O 1
ATOM 513 N N . GLN A 1 72 ? -12.610 -11.664 2.937 1.00 97.75 72 GLN A N 1
ATOM 514 C CA . GLN A 1 72 ? -11.952 -12.651 3.775 1.00 97.75 72 GLN A CA 1
ATOM 515 C C . GLN A 1 72 ? -11.927 -12.254 5.256 1.00 97.75 72 GLN A C 1
ATOM 517 O O . GLN A 1 72 ? -12.047 -13.111 6.127 1.00 97.75 72 GLN A O 1
ATOM 522 N N . ARG A 1 73 ? -11.863 -10.955 5.552 1.00 97.75 73 ARG A N 1
ATOM 523 C CA . ARG A 1 73 ? -12.061 -10.436 6.908 1.00 97.75 73 ARG A CA 1
ATOM 524 C C . ARG A 1 73 ? -13.461 -10.697 7.437 1.00 97.75 73 ARG A C 1
ATOM 526 O O . ARG A 1 73 ? -13.579 -11.199 8.547 1.00 97.75 73 ARG A O 1
ATOM 533 N N . ALA A 1 74 ? -14.487 -10.437 6.628 1.00 98.12 74 ALA A N 1
ATOM 534 C CA . ALA A 1 74 ? -15.869 -10.721 7.002 1.00 98.12 74 ALA A CA 1
ATOM 535 C C . ALA A 1 74 ? -16.080 -12.215 7.300 1.00 98.12 74 ALA A C 1
ATOM 537 O O . ALA A 1 74 ? -16.681 -12.552 8.312 1.00 98.12 74 ALA A O 1
ATOM 538 N N . ARG A 1 75 ? -15.492 -13.114 6.494 1.00 97.38 75 ARG A N 1
ATOM 539 C CA . ARG A 1 75 ? -15.501 -14.569 6.751 1.00 97.38 75 ARG A CA 1
ATOM 540 C C . ARG A 1 75 ? -14.842 -14.979 8.071 1.00 97.38 75 ARG A C 1
ATOM 542 O O . ARG A 1 75 ? -15.130 -16.055 8.570 1.00 97.38 75 ARG A O 1
ATOM 549 N N . ARG A 1 76 ? -13.952 -14.148 8.617 1.00 97.12 76 ARG A N 1
ATOM 550 C CA . ARG A 1 76 ? -13.289 -14.352 9.915 1.00 97.12 76 ARG A CA 1
ATOM 551 C C . ARG A 1 76 ? -13.926 -13.525 11.045 1.00 97.12 76 ARG A C 1
ATOM 553 O O . ARG A 1 76 ? -13.287 -13.323 12.068 1.00 97.12 76 ARG A O 1
ATOM 560 N N . GLY A 1 7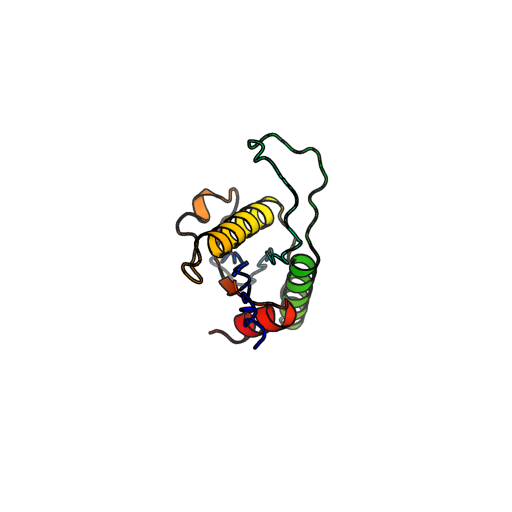7 ? -15.128 -12.977 10.848 1.00 97.88 77 GLY A N 1
ATOM 561 C CA . GLY A 1 77 ? -15.818 -12.157 11.855 1.00 97.88 77 GLY A CA 1
ATOM 562 C C . GLY A 1 77 ? -15.187 -10.781 12.107 1.00 97.88 77 GLY A C 1
ATOM 563 O O . GLY A 1 77 ? -15.536 -10.095 13.063 1.00 97.88 77 GLY A O 1
ATOM 564 N N . LEU A 1 78 ? -14.252 -10.340 11.261 1.00 96.44 78 LEU A N 1
ATOM 565 C CA . LEU A 1 78 ? -13.559 -9.066 11.430 1.00 96.44 78 LEU A CA 1
ATOM 566 C C . LEU A 1 78 ? -14.275 -7.955 10.657 1.00 96.44 78 LEU A C 1
ATOM 568 O O . LEU A 1 78 ? -14.647 -8.147 9.493 1.00 96.44 78 LEU A O 1
ATOM 572 N N . LYS A 1 79 ? -14.396 -6.749 11.242 1.00 95.06 79 LYS A N 1
ATOM 573 C CA . LYS A 1 79 ? -15.016 -5.633 10.504 1.00 95.06 79 LYS A CA 1
ATOM 574 C C . LYS A 1 79 ? -14.221 -5.293 9.251 1.00 95.06 79 LYS A C 1
ATOM 576 O O . LYS A 1 79 ? -12.998 -5.473 9.167 1.00 95.06 79 LYS A O 1
ATOM 581 N N . ARG A 1 80 ? -14.965 -4.768 8.285 1.00 94.62 80 ARG A N 1
ATOM 582 C CA . ARG A 1 80 ? -14.456 -4.290 7.009 1.00 94.62 80 ARG A CA 1
ATOM 583 C C . ARG A 1 80 ? -13.577 -3.064 7.190 1.00 94.62 80 ARG A C 1
ATOM 585 O O . ARG A 1 80 ? -13.673 -2.305 8.146 1.00 94.62 80 ARG A O 1
ATOM 592 N N . LEU A 1 81 ? -12.749 -2.894 6.189 1.00 94.62 81 LEU A N 1
ATOM 593 C CA . LEU A 1 81 ? -11.722 -1.900 6.080 1.00 94.62 81 LEU A CA 1
ATOM 594 C C . LEU A 1 81 ? -12.236 -0.727 5.310 1.00 94.62 81 LEU A C 1
ATOM 596 O O . LEU A 1 81 ? -12.905 -0.889 4.284 1.00 94.62 81 LEU A O 1
ATOM 600 N N . ARG A 1 82 ? -11.901 0.445 5.829 1.00 93.75 82 ARG A N 1
ATOM 601 C CA . ARG A 1 82 ? -12.203 1.702 5.177 1.00 93.75 82 ARG A CA 1
ATOM 602 C C . ARG A 1 82 ? -11.053 2.062 4.260 1.00 93.75 82 ARG A C 1
ATOM 604 O O . ARG A 1 82 ? -9.896 1.730 4.510 1.00 93.75 82 ARG A O 1
ATOM 611 N N . TRP A 1 83 ? -11.410 2.713 3.170 1.00 93.94 83 TRP A N 1
ATOM 612 C CA . TRP A 1 83 ? -10.433 3.298 2.282 1.00 93.94 83 TRP A CA 1
ATOM 613 C C . TRP A 1 83 ? -9.790 4.508 2.947 1.00 93.94 83 TRP A C 1
ATOM 615 O O . TRP A 1 83 ? -10.490 5.325 3.541 1.00 93.94 83 TRP A O 1
ATOM 625 N N . ASP A 1 84 ? -8.477 4.634 2.789 1.00 93.75 84 ASP A N 1
ATOM 626 C CA . ASP A 1 84 ? -7.722 5.798 3.232 1.00 93.75 84 ASP A CA 1
ATOM 627 C C . ASP A 1 84 ? -6.895 6.351 2.069 1.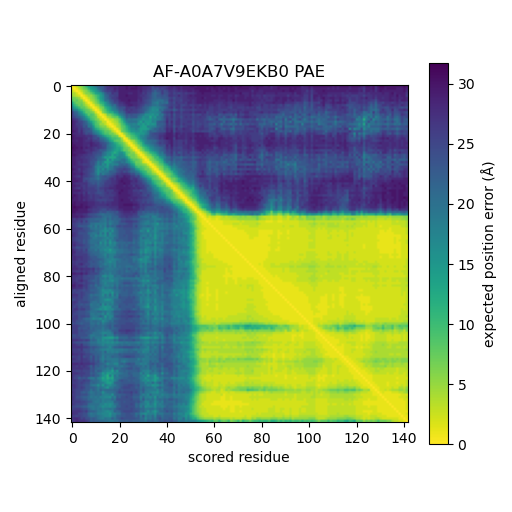00 93.75 84 ASP A C 1
ATOM 629 O O . ASP A 1 84 ? -6.174 5.621 1.375 1.00 93.75 84 ASP A O 1
ATOM 633 N N . ARG A 1 85 ? -7.035 7.654 1.823 1.00 93.44 85 ARG A N 1
ATOM 634 C CA . ARG A 1 85 ? -6.387 8.325 0.694 1.00 93.44 85 ARG A CA 1
ATOM 635 C C . ARG A 1 85 ? -4.872 8.406 0.877 1.00 93.44 85 ARG A C 1
ATOM 637 O O . ARG A 1 85 ? -4.151 8.209 -0.100 1.00 93.44 85 ARG A O 1
ATOM 644 N N . GLN A 1 86 ? -4.390 8.679 2.089 1.00 94.25 86 GLN A N 1
ATOM 645 C CA . GLN A 1 86 ? -2.961 8.816 2.367 1.00 94.25 86 GLN A CA 1
ATOM 646 C C . GLN A 1 86 ? -2.252 7.471 2.191 1.00 94.25 86 GLN A C 1
ATOM 648 O O . GLN A 1 86 ? -1.263 7.400 1.463 1.00 94.25 86 GLN A O 1
ATOM 653 N N . LEU A 1 87 ? -2.804 6.390 2.750 1.00 93.94 87 LEU A N 1
ATOM 654 C CA . LEU A 1 87 ? -2.280 5.034 2.569 1.00 93.94 87 LEU A CA 1
ATOM 655 C C . LEU A 1 87 ? -2.234 4.634 1.095 1.00 93.94 87 LEU A C 1
ATOM 657 O O . LEU A 1 87 ? -1.243 4.074 0.629 1.00 93.94 87 LEU A O 1
ATOM 661 N N . SER A 1 88 ? -3.284 4.960 0.342 1.00 93.94 88 SER A N 1
ATOM 662 C CA . SER A 1 88 ? -3.344 4.648 -1.088 1.00 93.94 88 SER A CA 1
ATOM 663 C C . SER A 1 88 ? -2.302 5.442 -1.885 1.00 93.94 88 SER A C 1
ATOM 665 O O . SER A 1 88 ? -1.673 4.909 -2.798 1.00 93.94 88 SER A O 1
ATOM 667 N N . PHE A 1 89 ? -2.071 6.706 -1.524 1.00 94.62 89 PHE A N 1
ATOM 668 C CA . PHE A 1 89 ? -1.031 7.533 -2.131 1.00 94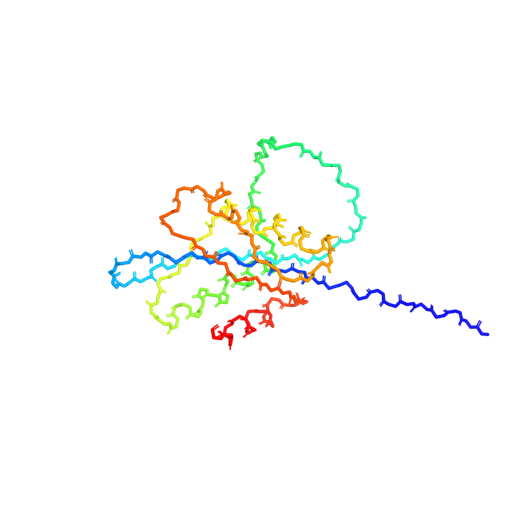.62 89 PHE A CA 1
ATOM 669 C C . PHE A 1 89 ? 0.377 7.003 -1.846 1.00 94.62 89 PHE A C 1
ATOM 671 O O . PHE A 1 89 ? 1.158 6.821 -2.783 1.00 94.62 89 PHE A O 1
ATOM 678 N N . VAL A 1 90 ? 0.688 6.703 -0.582 1.00 94.81 90 VAL A N 1
ATOM 679 C CA . VAL A 1 90 ? 1.992 6.148 -0.190 1.00 94.81 90 VAL A CA 1
ATOM 680 C C . VAL A 1 90 ? 2.219 4.784 -0.846 1.00 94.81 90 VAL A C 1
ATOM 682 O O . VAL A 1 90 ? 3.273 4.570 -1.443 1.00 94.81 90 VAL A O 1
ATOM 685 N N . GLY A 1 91 ? 1.211 3.905 -0.840 1.00 93.31 91 GLY A N 1
ATOM 686 C CA . GLY A 1 91 ? 1.275 2.592 -1.484 1.00 93.31 91 GLY A CA 1
ATOM 687 C C . GLY A 1 91 ? 1.557 2.677 -2.985 1.00 93.31 91 GLY A C 1
ATOM 688 O O . GLY A 1 91 ? 2.450 1.993 -3.482 1.00 93.31 91 GLY A O 1
ATOM 689 N N . ARG A 1 92 ? 0.877 3.576 -3.713 1.00 95.31 92 ARG A N 1
ATOM 690 C CA . ARG A 1 92 ? 1.158 3.818 -5.140 1.00 95.31 92 ARG A CA 1
ATOM 691 C C . ARG A 1 92 ? 2.567 4.335 -5.379 1.00 95.31 92 ARG A C 1
ATOM 693 O O . ARG A 1 92 ? 3.220 3.882 -6.316 1.00 95.31 92 ARG A O 1
ATOM 700 N N . LYS A 1 93 ? 3.023 5.302 -4.578 1.00 95.38 93 LYS A N 1
ATOM 701 C CA . LYS A 1 93 ? 4.365 5.877 -4.730 1.00 95.38 93 LYS A CA 1
ATOM 702 C C . LYS A 1 93 ? 5.434 4.805 -4.527 1.00 95.38 93 LYS A C 1
ATOM 704 O O . LYS A 1 93 ? 6.347 4.718 -5.343 1.00 95.38 93 LYS A O 1
ATOM 709 N N . HIS A 1 94 ? 5.278 3.965 -3.504 1.00 94.50 94 HIS A N 1
ATOM 710 C CA . HIS A 1 94 ? 6.191 2.853 -3.246 1.00 94.50 94 HIS A CA 1
ATOM 711 C C . HIS A 1 94 ? 6.151 1.811 -4.371 1.00 94.50 94 HIS A C 1
ATOM 713 O O . HIS A 1 94 ? 7.188 1.489 -4.935 1.00 94.50 94 HIS A O 1
ATOM 719 N N . ALA A 1 95 ? 4.963 1.381 -4.808 1.00 92.31 95 ALA A N 1
ATOM 720 C CA . ALA A 1 95 ? 4.823 0.422 -5.908 1.00 92.31 95 ALA A CA 1
ATOM 721 C C . ALA A 1 95 ? 5.456 0.921 -7.223 1.00 92.31 95 ALA A C 1
ATOM 723 O O . ALA A 1 95 ? 6.123 0.159 -7.922 1.00 92.31 95 ALA A O 1
ATOM 724 N N . LYS A 1 96 ? 5.295 2.214 -7.544 1.00 93.19 96 LYS A N 1
ATOM 725 C CA . LYS A 1 96 ? 5.950 2.847 -8.700 1.00 93.19 96 LYS A CA 1
ATOM 726 C C . LYS A 1 96 ? 7.467 2.888 -8.550 1.00 93.19 96 LYS A C 1
ATOM 728 O O . LYS A 1 96 ? 8.161 2.570 -9.507 1.00 93.19 96 LYS A O 1
ATOM 733 N N . ALA A 1 97 ? 7.973 3.247 -7.369 1.00 91.50 97 ALA A N 1
ATOM 734 C CA . ALA A 1 97 ? 9.406 3.205 -7.098 1.00 91.50 97 ALA A CA 1
ATOM 735 C C . ALA A 1 97 ? 9.953 1.781 -7.270 1.00 91.50 97 ALA A C 1
ATOM 737 O O . ALA A 1 97 ? 11.027 1.613 -7.842 1.00 91.50 97 ALA A O 1
ATOM 738 N N . MET A 1 98 ? 9.185 0.762 -6.866 1.00 92.06 98 MET A N 1
ATOM 739 C CA . MET A 1 98 ? 9.600 -0.622 -7.059 1.00 92.06 98 MET A CA 1
ATOM 740 C C . MET A 1 98 ? 9.711 -1.027 -8.522 1.00 92.06 98 MET A C 1
ATOM 742 O O . MET A 1 98 ? 10.720 -1.587 -8.945 1.00 92.06 98 MET A O 1
ATOM 746 N N . ALA A 1 99 ? 8.689 -0.686 -9.304 1.00 88.88 99 ALA A N 1
ATOM 747 C CA . ALA A 1 99 ? 8.690 -0.941 -10.737 1.00 88.88 99 ALA A CA 1
ATOM 748 C C . ALA A 1 99 ? 9.804 -0.168 -11.467 1.00 88.88 99 ALA A C 1
ATOM 750 O O . ALA A 1 99 ? 10.376 -0.690 -12.416 1.00 88.88 99 ALA A O 1
ATOM 751 N N . ALA A 1 100 ? 10.118 1.054 -11.024 1.00 88.62 100 ALA A N 1
ATOM 752 C CA . ALA A 1 100 ? 11.091 1.920 -11.681 1.00 88.62 100 ALA A CA 1
ATOM 753 C C . ALA A 1 100 ? 12.546 1.487 -11.461 1.00 88.62 100 ALA A C 1
ATOM 755 O O . ALA A 1 100 ? 13.344 1.586 -12.386 1.00 88.62 100 ALA A O 1
ATOM 756 N N . THR A 1 101 ? 12.919 1.027 -10.261 1.00 89.50 101 THR A N 1
ATOM 757 C CA . THR A 1 101 ? 14.322 0.650 -10.009 1.00 89.50 101 THR A CA 1
ATOM 758 C C . THR A 1 101 ? 14.644 -0.783 -10.425 1.00 89.50 101 THR A C 1
ATOM 760 O O . THR A 1 101 ? 15.818 -1.116 -10.554 1.00 89.50 101 THR A O 1
ATOM 763 N N . GLY A 1 102 ? 13.637 -1.650 -10.590 1.00 81.38 102 GLY A N 1
ATOM 764 C CA . GLY A 1 102 ? 13.832 -3.044 -11.000 1.00 81.38 102 GLY A CA 1
ATOM 765 C C . GLY A 1 102 ? 14.543 -3.928 -9.966 1.00 81.38 102 GLY A C 1
ATOM 766 O O . GLY A 1 102 ? 14.833 -5.084 -10.254 1.00 81.38 102 GLY A O 1
ATOM 767 N N . ARG A 1 103 ? 14.791 -3.432 -8.746 1.00 81.88 103 ARG A N 1
ATOM 768 C CA . ARG A 1 103 ? 15.548 -4.131 -7.685 1.00 81.88 103 ARG A CA 1
ATOM 769 C C . ARG A 1 103 ? 14.748 -5.212 -6.935 1.00 81.88 103 ARG A C 1
ATOM 771 O O . ARG A 1 103 ? 15.111 -5.594 -5.829 1.00 81.88 103 ARG A O 1
ATOM 778 N N . GLY A 1 104 ? 13.637 -5.683 -7.501 1.00 87.69 104 GLY A N 1
ATOM 779 C CA . GLY A 1 104 ? 12.762 -6.685 -6.883 1.00 87.69 104 GLY A CA 1
ATOM 780 C C . GLY A 1 104 ? 11.617 -6.118 -6.031 1.00 87.69 104 GLY A C 1
ATOM 781 O O . GLY A 1 104 ? 10.924 -5.186 -6.433 1.00 87.69 104 GLY A O 1
ATOM 782 N N . ILE A 1 105 ? 11.353 -6.743 -4.884 1.00 90.12 105 ILE A N 1
ATOM 783 C CA . ILE A 1 105 ? 10.241 -6.427 -3.975 1.00 90.12 105 ILE A CA 1
ATOM 784 C C . ILE A 1 105 ? 10.846 -6.095 -2.610 1.00 90.12 105 ILE A C 1
ATOM 786 O O . ILE A 1 105 ? 11.586 -6.909 -2.067 1.00 90.12 105 ILE A O 1
ATOM 790 N N . TRP A 1 106 ? 10.541 -4.924 -2.044 1.00 92.44 106 TRP A N 1
ATOM 791 C CA . TRP A 1 106 ? 11.060 -4.519 -0.730 1.00 92.44 106 TRP A CA 1
ATOM 792 C C . TRP A 1 106 ? 10.058 -3.702 0.084 1.00 92.44 106 TRP A C 1
ATOM 794 O O . TRP A 1 106 ? 9.095 -3.125 -0.431 1.00 92.44 106 TRP A O 1
ATOM 804 N N . HIS A 1 107 ? 10.291 -3.643 1.390 1.00 93.88 107 HIS A N 1
ATOM 805 C CA . HIS A 1 107 ? 9.528 -2.797 2.298 1.00 93.88 107 HIS A CA 1
ATOM 806 C C . HIS A 1 107 ? 10.011 -1.342 2.261 1.00 93.88 107 HIS A C 1
ATOM 808 O O . HIS A 1 107 ? 11.168 -1.070 1.959 1.00 93.88 107 HIS A O 1
ATOM 814 N N . ASP A 1 108 ? 9.117 -0.398 2.549 1.00 92.31 108 ASP A N 1
ATOM 815 C CA . ASP A 1 108 ? 9.462 1.011 2.744 1.00 92.31 108 ASP A CA 1
ATOM 816 C C . ASP A 1 108 ? 9.920 1.209 4.198 1.00 92.31 108 ASP A C 1
ATOM 818 O O . ASP A 1 108 ? 9.071 1.212 5.098 1.00 92.31 108 ASP A O 1
ATOM 822 N N . PRO A 1 109 ? 11.228 1.396 4.461 1.00 92.44 109 PRO A N 1
ATOM 823 C CA . PRO A 1 109 ? 11.743 1.519 5.825 1.00 92.44 109 PRO A CA 1
ATOM 824 C C . PRO A 1 109 ? 11.252 2.791 6.533 1.00 92.44 109 PRO A C 1
ATOM 826 O O . PRO A 1 109 ? 11.337 2.893 7.752 1.00 92.44 109 PRO A O 1
ATOM 829 N N . TYR A 1 110 ? 10.701 3.759 5.792 1.00 92.38 110 TYR A N 1
ATOM 830 C CA . TYR A 1 110 ? 10.220 5.031 6.333 1.00 92.38 110 TYR A CA 1
ATOM 831 C C . TYR A 1 110 ? 8.700 5.153 6.313 1.00 92.38 110 TYR A C 1
ATOM 833 O O . TYR A 1 110 ? 8.167 6.253 6.465 1.00 92.38 110 TYR A O 1
ATOM 841 N N . LEU A 1 111 ? 7.985 4.042 6.141 1.00 90.50 111 LEU A N 1
ATOM 842 C CA . LEU A 1 111 ? 6.530 4.017 6.048 1.00 90.50 111 LEU A CA 1
ATOM 843 C C . LEU A 1 111 ? 5.838 4.782 7.190 1.00 90.50 111 LEU A C 1
ATOM 845 O O . LEU A 1 111 ? 4.941 5.587 6.942 1.00 90.50 111 LEU A O 1
ATOM 849 N N . TYR A 1 112 ? 6.304 4.588 8.425 1.00 87.75 112 TYR A N 1
ATOM 850 C CA . TYR A 1 112 ? 5.779 5.257 9.620 1.00 87.75 112 TYR A CA 1
ATOM 851 C C . TYR A 1 112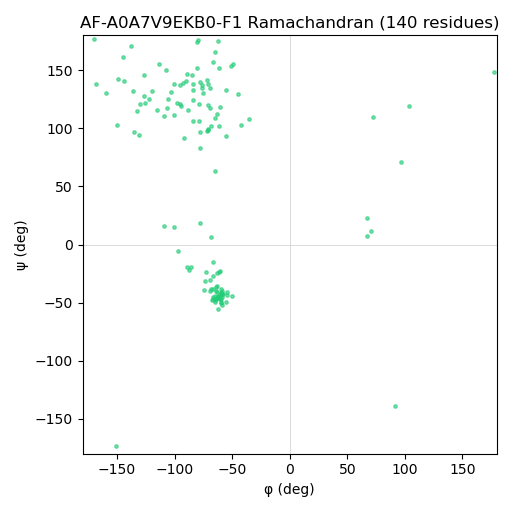 ? 5.927 6.788 9.588 1.00 87.75 112 TYR A C 1
ATOM 853 O O . TYR A 1 112 ? 5.165 7.487 10.244 1.00 87.75 112 TYR A O 1
ATOM 861 N N . ARG A 1 113 ? 6.883 7.323 8.815 1.00 90.88 113 ARG A N 1
ATOM 862 C CA . ARG A 1 113 ? 7.085 8.773 8.638 1.00 90.88 113 ARG A CA 1
ATOM 863 C C . ARG A 1 113 ? 6.230 9.344 7.508 1.00 90.88 113 ARG A C 1
ATOM 865 O O . ARG A 1 113 ? 6.009 10.548 7.459 1.00 90.88 113 ARG A O 1
ATOM 872 N N . ARG A 1 114 ? 5.788 8.507 6.563 1.00 90.75 114 ARG A N 1
ATOM 873 C CA . ARG A 1 114 ? 5.021 8.935 5.376 1.00 90.75 114 ARG A CA 1
ATOM 874 C C . ARG A 1 114 ? 3.514 8.954 5.605 1.00 90.75 114 ARG A C 1
ATOM 876 O O . ARG A 1 114 ? 2.789 9.579 4.830 1.00 90.75 114 ARG A O 1
ATOM 883 N N . VAL A 1 115 ? 3.050 8.248 6.629 1.00 89.31 115 VAL A N 1
ATOM 884 C CA . VAL A 1 115 ? 1.638 8.147 6.987 1.00 89.31 115 VAL A CA 1
ATOM 885 C C . VAL A 1 115 ? 1.461 8.696 8.396 1.00 89.31 115 VAL A C 1
ATOM 887 O O . VAL A 1 115 ? 2.209 8.346 9.299 1.00 89.31 115 VAL A O 1
ATOM 890 N N . THR A 1 116 ? 0.474 9.562 8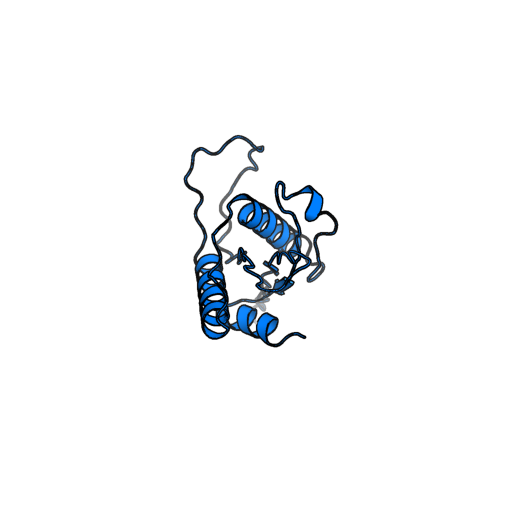.584 1.00 88.81 116 THR A N 1
ATOM 891 C CA . THR A 1 116 ? 0.250 10.298 9.834 1.00 88.81 116 THR A CA 1
ATOM 892 C C . THR A 1 116 ? -1.056 9.860 10.485 1.00 88.81 116 THR A C 1
ATOM 894 O O . THR A 1 116 ? -1.969 9.436 9.785 1.00 88.81 116 THR A O 1
ATOM 897 N N . ASN A 1 117 ? -1.188 10.014 11.805 1.00 89.19 117 ASN A N 1
ATOM 898 C CA . ASN A 1 117 ? -2.406 9.684 12.569 1.00 89.19 117 ASN A CA 1
ATOM 899 C C . ASN A 1 117 ? -2.755 8.185 12.638 1.00 89.19 117 ASN A C 1
ATOM 901 O O . ASN A 1 117 ? -3.899 7.821 12.904 1.00 89.19 117 ASN A O 1
ATOM 905 N N . TRP A 1 118 ? -1.772 7.304 12.444 1.00 86.69 118 TRP A N 1
ATOM 906 C CA . TRP A 1 118 ? -1.938 5.866 12.654 1.00 86.69 118 TRP A CA 1
ATOM 907 C C . TRP A 1 118 ? -1.231 5.452 13.934 1.00 86.69 118 TRP A C 1
ATOM 909 O O . TRP A 1 118 ? -0.032 5.662 14.076 1.00 86.69 118 TRP A O 1
ATOM 919 N N . LYS A 1 119 ? -1.959 4.807 14.851 1.00 90.25 119 LYS A N 1
ATOM 920 C CA . LYS A 1 119 ? -1.360 4.260 16.081 1.00 90.25 119 LYS A CA 1
ATOM 921 C C . LYS A 1 119 ? -0.340 3.166 15.789 1.00 90.25 119 LYS A C 1
ATOM 923 O O . LYS A 1 119 ? 0.495 2.857 16.627 1.00 90.25 119 LYS A O 1
ATOM 928 N N . ARG A 1 120 ? -0.476 2.507 14.641 1.00 88.50 120 ARG A N 1
ATOM 929 C CA . ARG A 1 120 ? 0.290 1.316 14.319 1.00 88.50 120 ARG A CA 1
ATOM 930 C C . ARG A 1 120 ? 0.098 1.000 12.837 1.00 88.50 120 ARG A C 1
ATOM 932 O O . ARG A 1 120 ? -1.012 1.149 12.329 1.00 88.50 120 ARG A O 1
ATOM 939 N N . ILE A 1 121 ? 1.183 0.629 12.158 1.00 90.88 121 ILE A N 1
ATOM 940 C CA . ILE A 1 121 ? 1.262 0.437 10.702 1.00 90.88 121 ILE A CA 1
ATOM 941 C C . ILE A 1 121 ? 2.089 -0.834 10.365 1.00 90.88 121 ILE A C 1
ATOM 943 O O . ILE A 1 121 ? 2.603 -1.485 11.263 1.00 90.88 121 ILE A O 1
ATOM 947 N N . GLY A 1 122 ? 2.123 -1.277 9.113 1.00 89.81 122 GLY A N 1
ATOM 948 C CA . GLY A 1 122 ? 2.635 -2.568 8.640 1.00 89.81 122 GLY A CA 1
ATOM 949 C C . GLY A 1 122 ? 2.717 -2.602 7.107 1.00 89.81 122 GLY A C 1
ATOM 950 O O . GLY A 1 122 ? 2.352 -1.652 6.424 1.00 89.81 122 GLY A O 1
ATOM 951 N N . GLN A 1 123 ? 3.213 -3.673 6.497 1.00 93.00 123 GLN A N 1
ATOM 952 C CA . GLN A 1 123 ? 3.337 -3.730 5.036 1.00 93.00 123 GLN A CA 1
ATOM 953 C C . GLN A 1 123 ? 3.436 -5.163 4.536 1.00 93.00 123 GLN A C 1
ATOM 955 O O . GLN A 1 123 ? 4.271 -5.902 5.026 1.00 93.00 123 GLN A O 1
ATOM 960 N N . ASN A 1 124 ? 2.633 -5.529 3.538 1.00 94.44 124 ASN A N 1
ATOM 961 C CA . ASN A 1 124 ? 2.861 -6.698 2.692 1.00 94.44 124 ASN A CA 1
ATOM 962 C C . ASN A 1 124 ? 3.259 -6.233 1.295 1.00 94.44 124 ASN A C 1
ATOM 964 O O . ASN A 1 124 ? 2.429 -5.749 0.543 1.00 94.44 124 ASN A O 1
ATOM 968 N N . THR A 1 125 ? 4.494 -6.426 0.879 1.00 93.62 125 THR A N 1
ATOM 969 C CA . THR A 1 125 ? 4.918 -6.009 -0.458 1.00 93.62 125 THR A CA 1
ATOM 970 C C . THR A 1 125 ? 4.952 -7.213 -1.397 1.00 93.62 125 THR A C 1
ATOM 972 O O . THR A 1 125 ? 5.388 -8.286 -1.003 1.00 93.62 125 THR A O 1
ATOM 975 N N . GLY A 1 126 ? 4.482 -7.065 -2.636 1.00 91.19 126 GLY A N 1
ATOM 976 C CA . GLY A 1 126 ? 4.483 -8.135 -3.633 1.00 91.19 126 GLY A CA 1
ATOM 977 C C . GLY A 1 126 ? 4.583 -7.610 -5.061 1.00 91.19 126 GLY A C 1
ATOM 978 O O . GLY A 1 126 ? 4.782 -6.424 -5.288 1.00 91.19 126 GLY A O 1
ATOM 979 N N . ALA A 1 127 ? 4.453 -8.494 -6.043 1.00 89.19 127 ALA A N 1
ATOM 980 C CA . ALA A 1 127 ? 4.409 -8.163 -7.465 1.00 89.19 127 ALA A CA 1
ATOM 981 C C . ALA A 1 127 ? 3.536 -9.197 -8.184 1.00 89.19 127 ALA A C 1
ATOM 983 O O . ALA A 1 127 ? 3.550 -10.376 -7.831 1.00 89.19 127 ALA A O 1
ATOM 984 N N . GLY A 1 128 ? 2.749 -8.784 -9.177 1.00 85.56 128 GLY A N 1
ATOM 985 C CA . GLY A 1 128 ? 1.900 -9.721 -9.907 1.00 85.56 128 GLY A CA 1
ATOM 986 C C . GLY A 1 128 ? 1.013 -9.086 -10.970 1.00 85.56 128 GLY A C 1
ATOM 987 O O . GLY A 1 128 ? 0.520 -7.974 -10.818 1.00 85.56 128 GLY A O 1
ATOM 988 N N . ALA A 1 129 ? 0.754 -9.844 -12.037 1.00 81.81 129 ALA A N 1
ATOM 989 C CA . ALA A 1 129 ? -0.024 -9.377 -13.185 1.00 81.81 129 ALA A CA 1
ATOM 990 C C . ALA A 1 129 ? -1.538 -9.251 -12.920 1.00 81.81 129 ALA A C 1
ATOM 992 O O . ALA A 1 129 ? -2.237 -8.531 -13.627 1.00 81.81 129 ALA A O 1
ATOM 993 N N . ARG A 1 130 ? -2.081 -9.983 -11.936 1.00 88.38 130 ARG A N 1
ATOM 994 C CA . ARG A 1 130 ? -3.526 -10.035 -11.652 1.00 88.38 130 ARG A CA 1
ATOM 995 C C . ARG A 1 130 ? -3.791 -9.952 -10.152 1.00 88.38 130 ARG A C 1
ATOM 997 O O . ARG A 1 130 ? -3.234 -10.737 -9.386 1.00 88.38 130 ARG A O 1
ATOM 1004 N N . CYS A 1 131 ? -4.721 -9.081 -9.753 1.00 94.12 131 CYS A N 1
ATOM 1005 C CA . CYS A 1 131 ? -5.072 -8.840 -8.347 1.00 94.12 131 CYS A CA 1
ATOM 1006 C C . CYS A 1 131 ? -5.463 -10.115 -7.580 1.00 94.12 131 CYS A C 1
ATOM 1008 O O . CYS A 1 131 ? -4.997 -10.316 -6.468 1.00 94.12 131 CYS A O 1
ATOM 1010 N N . HIS A 1 132 ? -6.273 -11.005 -8.168 1.00 93.81 132 HIS A N 1
ATOM 1011 C CA . HIS A 1 132 ? -6.705 -12.239 -7.499 1.00 93.81 132 HIS A CA 1
ATOM 1012 C C . HIS A 1 132 ? -5.529 -13.173 -7.193 1.00 93.81 132 HIS A C 1
ATOM 1014 O O . HIS A 1 132 ? -5.474 -13.741 -6.107 1.00 93.81 132 HIS A O 1
ATOM 1020 N N . LYS A 1 133 ? -4.578 -13.311 -8.128 1.00 93.62 133 LYS A N 1
ATOM 1021 C CA . LYS A 1 133 ? -3.397 -14.158 -7.927 1.00 93.62 133 LYS A CA 1
ATOM 1022 C C . LYS A 1 133 ? -2.504 -13.569 -6.836 1.00 93.62 133 LYS A C 1
ATOM 1024 O O . LYS A 1 133 ? -2.163 -14.279 -5.901 1.00 93.62 133 LYS A O 1
ATOM 1029 N N . LEU A 1 134 ? -2.229 -12.264 -6.910 1.00 94.12 134 LEU A N 1
ATOM 1030 C CA . LEU A 1 134 ? -1.438 -11.556 -5.902 1.00 94.12 134 LEU A CA 1
ATOM 1031 C C . LEU A 1 134 ? -2.069 -11.635 -4.502 1.00 94.12 134 LEU A C 1
ATOM 1033 O O . LEU A 1 134 ? -1.373 -11.906 -3.529 1.00 94.12 134 LEU A O 1
ATOM 1037 N N . PHE A 1 135 ? -3.390 -11.455 -4.400 1.00 96.06 135 PHE A N 1
ATOM 1038 C CA . PHE A 1 135 ? -4.116 -11.608 -3.140 1.00 96.06 135 PHE A CA 1
ATOM 1039 C C . PHE A 1 135 ? -3.881 -12.984 -2.514 1.00 96.06 135 PHE A C 1
ATOM 1041 O O . PHE A 1 135 ? -3.550 -13.067 -1.336 1.00 96.06 135 PHE A O 1
ATOM 1048 N N . TRP A 1 136 ? -4.039 -14.059 -3.291 1.00 95.50 136 TRP A N 1
ATOM 1049 C CA . TRP A 1 136 ? -3.860 -15.415 -2.776 1.00 95.50 136 TRP A CA 1
ATOM 1050 C C . TRP A 1 136 ? -2.408 -15.738 -2.436 1.00 95.50 136 TRP A C 1
ATOM 1052 O O . TRP A 1 136 ? -2.184 -16.493 -1.496 1.00 95.50 136 TRP A O 1
ATOM 1062 N N . THR A 1 137 ? -1.438 -15.143 -3.135 1.00 93.50 137 THR A N 1
ATOM 1063 C CA . THR A 1 137 ? -0.026 -15.218 -2.741 1.00 93.50 137 THR A CA 1
ATOM 1064 C C . THR A 1 137 ? 0.177 -14.631 -1.347 1.00 93.50 137 THR A C 1
ATOM 1066 O O . THR A 1 137 ? 0.729 -15.310 -0.492 1.00 93.50 137 THR A O 1
ATOM 1069 N N . PHE A 1 138 ? -0.341 -13.428 -1.070 1.00 94.25 138 PHE A N 1
ATOM 1070 C CA . PHE A 1 13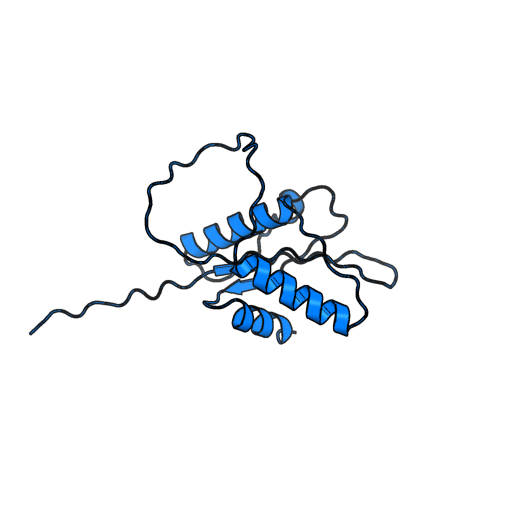8 ? -0.266 -12.862 0.282 1.00 94.25 138 PHE A CA 1
ATOM 1071 C C . PHE A 1 138 ? -1.040 -13.678 1.309 1.00 94.25 138 PHE A C 1
ATOM 1073 O O . PHE A 1 138 ? -0.584 -13.846 2.428 1.00 94.25 138 PHE A O 1
ATOM 1080 N N . TRP A 1 139 ? -2.216 -14.180 0.942 1.00 93.31 139 TRP A N 1
ATOM 1081 C CA . TRP A 1 139 ? -3.071 -14.914 1.869 1.00 93.31 139 TRP A CA 1
ATOM 1082 C C . TRP A 1 139 ? -2.480 -16.257 2.316 1.00 93.31 139 TRP A C 1
ATOM 1084 O O . TRP A 1 139 ? -2.826 -16.751 3.385 1.00 93.31 139 TRP A O 1
ATOM 1094 N N . ARG A 1 140 ? -1.638 -16.866 1.476 1.00 94.25 140 ARG A N 1
ATOM 1095 C CA . ARG A 1 140 ? -0.970 -18.148 1.739 1.00 94.25 140 ARG A CA 1
ATOM 1096 C C . ARG A 1 140 ? 0.456 -17.985 2.268 1.00 94.25 140 ARG A C 1
ATOM 1098 O O . ARG A 1 140 ? 1.080 -18.991 2.580 1.00 94.25 140 ARG A O 1
ATOM 1105 N N . SER A 1 141 ? 0.967 -16.758 2.327 1.00 84.62 141 SER A N 1
ATOM 1106 C CA . SER A 1 141 ? 2.250 -16.475 2.963 1.00 84.62 141 SER A CA 1
ATOM 1107 C C . SER A 1 141 ? 2.064 -16.519 4.481 1.00 84.62 141 SER A C 1
ATOM 1109 O O . SER A 1 141 ? 1.112 -15.889 4.954 1.00 84.62 141 SER A O 1
ATOM 1111 N N . PRO A 1 142 ? 2.917 -17.247 5.225 1.00 77.12 142 PRO A N 1
ATOM 1112 C CA . PRO A 1 142 ? 2.952 -17.161 6.681 1.00 77.12 142 PRO A CA 1
ATOM 1113 C C . PRO A 1 142 ? 3.312 -15.746 7.152 1.00 77.12 142 PRO A C 1
ATOM 1115 O O . PRO A 1 142 ? 3.965 -15.005 6.373 1.00 77.12 142 PRO A O 1
#

Mean predicted aligned error: 14.71 Å

Secondary structure (DSSP, 8-state):
-PPP--------EEEEB-----SSS------B---PPP----------S----SPP---HHHHHHHHHHHHHHHHTTPPPPPP-HHHHHHHHHHHHHHHHH-------TTHHHHS-S-S----EEEE-SSHHHHHHHHHH--

Radius of gyration: 16.94 Å; Cα contacts (8 Å, |Δi|>4): 190; chains: 1; bounding box: 32×39×65 Å

Foldseek 3Di:
DDDDDDDPPQWFWWKWKWWDDDDDDADQTATFTAGDDDDDDDDDDDDPPDDDPDDDDDDPLRVLLLVVVQVVCVVVVHHHHDDDRQSRVVRNVVRVVCSVVVPAKDDDPCPVVSDPDGPTIGIDIDIDDHSVVGNVVVVPDD

pLDDT: mean 71.34, std 27.22, range [27.55, 98.19]